Protein AF-0000000082328655 (afdb_homodimer)

Sequence (158 aa):
MAHRTTADRTLPRSELAASLATLSEEFGSDAEEITIDVGNRSISLTPADEVDFSLDVIERSSLLHSSRKTVEIELSWSPMAHRTTADRTLPRSELAASLATLSEEFGSDAEEITIDVGNRSISLTPADEVDFSLDVIERSSLLHSSRKTVEIELSWSP

pLDDT: mean 96.58, std 4.12, range [78.56, 98.94]

Organism: NCBI:txid2816475

Solvent-accessible surface area (backbone atoms only — not comparable to full-atom values): 8144 Å² total; per-residue (Å²): 90,77,52,75,49,72,29,76,46,75,33,47,31,58,57,47,16,49,53,33,37,51,50,14,50,42,49,45,40,90,57,64,63,34,70,47,73,44,75,94,40,76,44,78,43,55,71,42,65,53,32,40,38,37,41,34,43,36,44,36,39,46,93,85,71,47,46,39,42,34,42,38,40,39,38,34,34,55,114,90,77,51,74,48,70,30,77,48,76,32,46,31,58,59,47,15,48,52,32,38,52,50,14,51,42,49,44,40,89,58,64,64,35,71,46,74,42,75,93,40,76,44,78,42,56,71,42,65,53,30,39,39,35,41,35,43,36,43,34,39,46,93,84,72,48,46,39,41,34,42,38,38,40,38,35,34,54,114

Foldseek 3Di:
DDDDAAADDDDDPVVVVVLVVQVVCQLPDPDQWGWHDHDPDIDIDGADPDKDKDWDWDWDADPVGDIDIDIDIDIDDDD/DDDDAAADDDDDPVVVVVLVVQVVCQLPDPDQWGWHDHDPDIDIDGADPDKDKDWDWDWDADPVGDIDIDIDIDIDDDD

Nearest PDB structures (foldseek):
  8a5q-assembly1_X  TM=3.231E-01  e=3.057E+00  Thermochaetoides thermophila
  8a5q-assembly1_X  TM=3.228E-01  e=3.057E+00  Thermochaetoides thermophila

InterPro domains:
  IPR027598 Amphi-Trp domain [PF20068] (9-78)
  IPR027598 Amphi-Trp domain [TIGR04354] (8-78)

Secondary structure (DSSP, 8-state):
-EEEEEEEEEEEHHHHHHHHHHHHHHHHSS-SSEEEEETTEEEEE---SEEEEEEEEEEEE-TTS-EEEEEEEEEEE--/-EEEEEEEEEEEHHHHHHHHHHHHHHHHSS-SSEEEEETTEEEEE---SEEEEEEEEEEEE-TTS-EEEEEEEEEEE--

Structure (mmCIF, N/CA/C/O backbone):
data_AF-0000000082328655-model_v1
#
loop_
_entity.id
_entity.type
_entity.pdbx_description
1 polymer 'Amphi-Trp domain-containing protein'
#
loop_
_atom_site.group_PDB
_atom_site.id
_atom_site.type_symbol
_atom_site.label_atom_id
_atom_site.label_alt_id
_atom_site.label_comp_id
_atom_site.label_asym_id
_atom_site.label_entity_id
_atom_site.label_seq_id
_atom_site.pdbx_PDB_ins_code
_atom_site.Cartn_x
_atom_site.Cartn_y
_atom_site.Cartn_z
_atom_site.occupancy
_atom_site.B_iso_or_equiv
_atom_site.auth_seq_id
_atom_site.auth_comp_id
_atom_site.auth_asym_id
_atom_site.auth_atom_id
_atom_site.pdbx_PDB_model_num
ATOM 1 N N . MET A 1 1 ? -16.25 14.836 8.602 1 91 1 MET A N 1
ATOM 2 C CA . MET A 1 1 ? -16.203 15.07 7.156 1 91 1 MET A CA 1
ATOM 3 C C . MET A 1 1 ? -14.977 14.398 6.539 1 91 1 MET A C 1
ATOM 5 O O . MET A 1 1 ? -13.961 14.203 7.215 1 91 1 MET A O 1
ATOM 9 N N . ALA A 1 2 ? -15.102 13.922 5.316 1 91.5 2 ALA A N 1
ATOM 10 C CA . ALA A 1 2 ? -13.984 13.211 4.695 1 91.5 2 ALA A CA 1
ATOM 11 C C . ALA A 1 2 ? -13.68 13.781 3.314 1 91.5 2 ALA A C 1
ATOM 13 O O . ALA A 1 2 ? -14.586 14.055 2.529 1 91.5 2 ALA A O 1
ATOM 14 N N . HIS A 1 3 ? -12.336 14.109 3.111 1 94.88 3 HIS A N 1
ATOM 15 C CA . HIS A 1 3 ? -11.805 14.453 1.799 1 94.88 3 HIS A CA 1
ATOM 16 C C . HIS A 1 3 ? -10.938 13.328 1.244 1 94.88 3 HIS A C 1
ATOM 18 O O . HIS A 1 3 ? -10.062 12.805 1.942 1 94.88 3 HIS A O 1
ATOM 24 N N . ARG A 1 4 ? -11.273 12.914 0.07 1 98.25 4 ARG A N 1
ATOM 25 C CA . ARG A 1 4 ? -10.555 11.805 -0.547 1 98.25 4 ARG A CA 1
ATOM 26 C C . ARG A 1 4 ? -9.984 12.203 -1.904 1 98.25 4 ARG A C 1
ATOM 28 O O . ARG A 1 4 ? -10.688 12.797 -2.727 1 98.25 4 ARG A O 1
ATOM 35 N N . THR A 1 5 ? -8.719 12.008 -2.066 1 98.5 5 THR A N 1
ATOM 36 C CA . THR A 1 5 ? -8.062 12.133 -3.361 1 98.5 5 THR A CA 1
ATOM 37 C C . THR A 1 5 ? -7.59 10.773 -3.865 1 98.5 5 THR A C 1
ATOM 39 O O . THR A 1 5 ? -6.902 10.039 -3.146 1 98.5 5 THR A O 1
ATOM 42 N N . THR A 1 6 ? -8.008 10.461 -5.098 1 98.56 6 THR A N 1
ATOM 43 C CA . THR A 1 6 ? -7.73 9.125 -5.613 1 98.56 6 THR A CA 1
ATOM 44 C C . THR A 1 6 ? -7.062 9.195 -6.98 1 98.56 6 THR A C 1
ATOM 46 O O . THR A 1 6 ? -7.363 10.094 -7.777 1 98.56 6 THR A O 1
ATOM 49 N N . ALA A 1 7 ? -6.148 8.266 -7.203 1 98.56 7 ALA A N 1
ATOM 50 C CA . ALA A 1 7 ? -5.617 8.008 -8.539 1 98.56 7 ALA A CA 1
ATOM 51 C C . ALA A 1 7 ? -5.613 6.512 -8.852 1 98.56 7 ALA A C 1
ATOM 53 O O . ALA A 1 7 ? -5.121 5.707 -8.055 1 98.56 7 ALA A O 1
ATOM 54 N N . ASP A 1 8 ? -6.145 6.121 -10.016 1 98.75 8 ASP A N 1
ATOM 55 C CA . ASP A 1 8 ? -6.16 4.746 -10.508 1 98.75 8 ASP A CA 1
ATOM 56 C C . ASP A 1 8 ? -5.379 4.629 -11.812 1 98.75 8 ASP A C 1
ATOM 58 O O . ASP A 1 8 ? -5.543 5.449 -12.719 1 98.75 8 ASP A O 1
ATOM 62 N N . ARG A 1 9 ? -4.562 3.59 -11.844 1 98.62 9 ARG A N 1
ATOM 63 C CA . ARG A 1 9 ? -3.775 3.342 -13.047 1 98.62 9 ARG A CA 1
ATOM 64 C C . ARG A 1 9 ? -3.486 1.854 -13.219 1 98.62 9 ARG A C 1
ATOM 66 O O . ARG A 1 9 ? -3.602 1.082 -12.266 1 98.62 9 ARG A O 1
ATOM 73 N N . THR A 1 10 ? -3.232 1.506 -14.445 1 98.75 10 THR A N 1
ATOM 74 C CA . THR A 1 10 ? -2.59 0.229 -14.734 1 98.75 10 THR A CA 1
ATOM 75 C C . THR A 1 10 ? -1.12 0.432 -15.086 1 98.75 10 THR A C 1
ATOM 77 O O . THR A 1 10 ? -0.798 1.134 -16.047 1 98.75 10 THR A O 1
ATOM 80 N N . LEU A 1 11 ? -0.242 -0.188 -14.344 1 98.62 11 LEU A N 1
ATOM 81 C CA . LEU A 1 11 ? 1.188 0.081 -14.453 1 98.62 11 LEU A CA 1
ATOM 82 C C . LEU A 1 11 ? 1.965 -1.206 -14.711 1 98.62 11 LEU A C 1
ATOM 84 O O . LEU A 1 11 ? 1.608 -2.266 -14.188 1 98.62 11 LEU A O 1
ATOM 88 N N . PRO A 1 12 ? 3.088 -1.045 -15.508 1 98.69 12 PRO A N 1
ATOM 89 C CA . PRO A 1 12 ? 4.055 -2.145 -15.445 1 98.69 12 PRO A CA 1
ATOM 90 C C . PRO A 1 12 ? 4.633 -2.344 -14.047 1 98.69 12 PRO A C 1
ATOM 92 O O . PRO A 1 12 ? 4.699 -1.396 -13.266 1 98.69 12 PRO A O 1
ATOM 95 N N . ARG A 1 13 ? 5.078 -3.605 -13.742 1 98.75 13 ARG A N 1
ATOM 96 C CA . ARG A 1 13 ? 5.621 -3.947 -12.438 1 98.75 13 ARG A CA 1
ATOM 97 C C . ARG A 1 13 ? 6.73 -2.982 -12.031 1 98.75 13 ARG A C 1
ATOM 99 O O . ARG A 1 13 ? 6.832 -2.596 -10.867 1 98.75 13 ARG A O 1
ATOM 106 N N . SER A 1 14 ? 7.535 -2.572 -13.023 1 98.62 14 SER A N 1
ATOM 107 C CA . SER A 1 14 ? 8.656 -1.691 -12.719 1 98.62 14 SER A CA 1
ATOM 108 C C . SER A 1 14 ? 8.172 -0.32 -12.258 1 98.62 14 SER A C 1
ATOM 110 O O . SER A 1 14 ? 8.742 0.27 -11.336 1 98.62 14 SER A O 1
ATOM 112 N N . GLU A 1 15 ? 7.184 0.216 -12.875 1 98.75 15 GLU A N 1
ATOM 113 C CA . GLU A 1 15 ? 6.641 1.516 -12.492 1 98.75 15 GLU A CA 1
ATOM 114 C C . GLU A 1 15 ? 5.895 1.433 -11.164 1 98.75 15 GLU A C 1
ATOM 116 O O . GLU A 1 15 ? 5.945 2.363 -10.359 1 98.75 15 GLU A O 1
ATOM 121 N N . LEU A 1 16 ? 5.188 0.38 -10.969 1 98.81 16 LEU A N 1
ATOM 122 C CA . LEU A 1 16 ? 4.562 0.132 -9.68 1 98.81 16 LEU A CA 1
ATOM 123 C C . LEU A 1 16 ? 5.609 0.109 -8.562 1 98.81 16 LEU A C 1
ATOM 125 O O . LEU A 1 16 ? 5.438 0.763 -7.535 1 98.81 16 LEU A O 1
ATOM 129 N N . ALA A 1 17 ? 6.691 -0.643 -8.812 1 98.88 17 ALA A N 1
ATOM 130 C CA . ALA A 1 17 ? 7.785 -0.734 -7.844 1 98.88 17 ALA A CA 1
ATOM 131 C C . ALA A 1 17 ? 8.359 0.646 -7.535 1 98.88 17 ALA A C 1
ATOM 133 O O . ALA A 1 17 ? 8.648 0.958 -6.375 1 98.88 17 ALA A O 1
ATOM 134 N N . ALA A 1 18 ? 8.445 1.439 -8.539 1 98.81 18 ALA A N 1
ATOM 135 C CA . ALA A 1 18 ? 8.977 2.791 -8.367 1 98.81 18 ALA A CA 1
ATOM 136 C C . ALA A 1 18 ? 8.039 3.635 -7.504 1 98.81 18 ALA A C 1
ATOM 138 O O . ALA A 1 18 ? 8.492 4.449 -6.699 1 98.81 18 ALA A O 1
ATOM 139 N N . SER A 1 19 ? 6.723 3.449 -7.691 1 98.69 19 SER A N 1
ATOM 140 C CA . SER A 1 19 ? 5.754 4.18 -6.883 1 98.69 19 SER A CA 1
ATOM 141 C C . SER A 1 19 ? 5.867 3.805 -5.41 1 98.69 19 SER A C 1
ATOM 143 O O . SER A 1 19 ? 5.836 4.676 -4.539 1 98.69 19 SER A O 1
ATOM 145 N N . LEU A 1 20 ? 6.016 2.512 -5.18 1 98.81 20 LEU A N 1
ATOM 146 C CA . LEU A 1 20 ? 6.18 2.035 -3.811 1 98.81 20 LEU A CA 1
ATOM 147 C C . LEU A 1 20 ? 7.48 2.553 -3.207 1 98.81 20 LEU A C 1
ATOM 149 O O . LEU A 1 20 ? 7.531 2.898 -2.025 1 98.81 20 LEU A O 1
ATOM 153 N N . ALA A 1 21 ? 8.555 2.617 -4.031 1 98.81 21 ALA A N 1
ATOM 154 C CA . ALA A 1 21 ? 9.844 3.131 -3.572 1 98.81 21 ALA A CA 1
ATOM 155 C C . ALA A 1 21 ? 9.742 4.602 -3.18 1 98.81 21 ALA A C 1
ATOM 157 O O . ALA A 1 21 ? 10.336 5.031 -2.188 1 98.81 21 ALA A O 1
ATOM 158 N N . THR A 1 22 ? 9.039 5.34 -3.959 1 98.69 22 THR A N 1
ATOM 159 C CA . THR A 1 22 ? 8.867 6.758 -3.666 1 98.69 22 THR A CA 1
ATOM 160 C C . THR A 1 22 ? 8.141 6.953 -2.338 1 98.69 22 THR A C 1
ATOM 162 O O . THR A 1 22 ? 8.523 7.805 -1.532 1 98.69 22 THR A O 1
ATOM 165 N N . LEU A 1 23 ? 7.105 6.152 -2.129 1 98.69 23 LEU A N 1
ATOM 166 C CA . LEU A 1 23 ? 6.391 6.219 -0.86 1 98.69 23 LEU A CA 1
ATOM 167 C C . LEU A 1 23 ? 7.305 5.844 0.3 1 98.69 23 LEU A C 1
ATOM 169 O O . LEU A 1 23 ? 7.273 6.48 1.354 1 98.69 23 LEU A O 1
ATOM 173 N N . SER A 1 24 ? 8.039 4.773 0.085 1 98.88 24 SER A N 1
ATOM 174 C CA . SER A 1 24 ? 9.016 4.363 1.092 1 98.88 24 SER A CA 1
ATOM 175 C C . SER A 1 24 ? 9.945 5.512 1.459 1 98.88 24 SER A C 1
ATOM 177 O O . SER A 1 24 ? 10.188 5.766 2.641 1 98.88 24 SER A O 1
ATOM 179 N N . GLU A 1 25 ? 10.469 6.211 0.522 1 98.81 25 GLU A N 1
ATOM 180 C CA . GLU A 1 25 ? 11.398 7.316 0.743 1 98.81 25 GLU A CA 1
ATOM 181 C C . GLU A 1 25 ? 10.734 8.445 1.524 1 98.81 25 GLU A C 1
ATOM 183 O O . GLU A 1 25 ? 11.352 9.039 2.41 1 98.81 25 GLU A O 1
ATOM 188 N N . GLU A 1 26 ? 9.531 8.734 1.097 1 98.56 26 GLU A N 1
ATOM 189 C CA . GLU A 1 26 ? 8.828 9.82 1.777 1 98.56 26 GLU A CA 1
ATOM 190 C C . GLU A 1 26 ? 8.602 9.492 3.25 1 98.56 26 GLU A C 1
ATOM 192 O O . GLU A 1 26 ? 8.969 10.273 4.129 1 98.56 26 GLU A O 1
ATOM 197 N N . PHE A 1 27 ? 8.102 8.312 3.539 1 98.38 27 PHE A N 1
ATOM 198 C CA . PHE A 1 27 ? 7.805 7.949 4.918 1 98.38 27 PHE A CA 1
ATOM 199 C C . PHE A 1 27 ? 9.086 7.746 5.715 1 98.38 27 PHE A C 1
ATOM 201 O O . PHE A 1 27 ? 9.109 7.984 6.926 1 98.38 27 PHE A O 1
ATOM 208 N N . GLY A 1 28 ? 10.102 7.34 5.059 1 98.5 28 GLY A N 1
ATOM 209 C CA . GLY A 1 28 ? 11.352 7.031 5.742 1 98.5 28 GLY A CA 1
ATOM 210 C C . GLY A 1 28 ? 12.234 8.25 5.961 1 98.5 28 GLY A C 1
ATOM 211 O O . GLY A 1 28 ? 13.258 8.164 6.633 1 98.5 28 GLY A O 1
ATOM 212 N N . SER A 1 29 ? 11.812 9.312 5.383 1 97.69 29 SER A N 1
ATOM 213 C CA . SER A 1 29 ? 12.617 10.523 5.512 1 97.69 29 SER A CA 1
ATOM 214 C C . SER A 1 29 ? 12.531 11.086 6.926 1 97.69 29 SER A C 1
ATOM 216 O O . SER A 1 29 ? 11.617 10.758 7.684 1 97.69 29 SER A O 1
ATOM 218 N N . ASP A 1 30 ? 13.453 11.969 7.34 1 96 30 ASP A N 1
ATOM 219 C CA . ASP A 1 30 ? 13.422 12.625 8.641 1 96 30 ASP A CA 1
ATOM 220 C C . ASP A 1 30 ? 12.531 13.867 8.609 1 96 30 ASP A C 1
ATOM 222 O O . ASP A 1 30 ? 12.344 14.531 9.633 1 96 30 ASP A O 1
ATOM 226 N N . ALA A 1 31 ? 11.969 14.031 7.473 1 96.75 31 ALA A N 1
ATOM 227 C CA . ALA A 1 31 ? 11.148 15.234 7.336 1 96.75 31 ALA A CA 1
ATOM 228 C C . ALA A 1 31 ? 9.844 15.086 8.109 1 96.75 31 ALA A C 1
ATOM 230 O O . ALA A 1 31 ? 9.234 14.016 8.125 1 96.75 31 ALA A O 1
ATOM 231 N N . GLU A 1 32 ? 9.453 16.125 8.75 1 96.44 32 GLU A N 1
ATOM 232 C CA . GLU A 1 32 ? 8.172 16.141 9.461 1 96.44 32 GLU A CA 1
ATOM 233 C C . GLU A 1 32 ? 7 16.094 8.484 1 96.44 32 GLU A C 1
ATOM 235 O O . GLU A 1 32 ? 5.996 15.43 8.75 1 96.44 32 GLU A O 1
ATOM 240 N N . GLU A 1 33 ? 7.16 16.844 7.406 1 97.62 33 GLU A N 1
ATOM 241 C CA . GLU A 1 33 ? 6.152 16.891 6.348 1 97.62 33 GLU A CA 1
ATOM 242 C C . GLU A 1 33 ? 6.602 16.109 5.121 1 97.62 33 GLU A C 1
ATOM 244 O O . GLU A 1 33 ? 7.746 16.234 4.676 1 97.62 33 GLU A O 1
ATOM 249 N N . ILE A 1 34 ? 5.688 15.297 4.633 1 98.12 34 ILE A N 1
ATOM 250 C CA . ILE A 1 34 ? 5.984 14.547 3.418 1 98.12 34 ILE A CA 1
ATOM 251 C C . ILE A 1 34 ? 4.98 14.906 2.326 1 98.12 34 ILE A C 1
ATOM 253 O O . ILE A 1 34 ? 3.898 15.43 2.615 1 98.12 34 ILE A O 1
ATOM 257 N N . THR A 1 35 ? 5.406 14.609 1.109 1 98.19 35 THR A N 1
ATOM 258 C CA . THR A 1 35 ? 4.543 14.875 -0.035 1 98.19 35 THR A CA 1
ATOM 259 C C . THR A 1 35 ? 4.25 13.578 -0.797 1 98.19 35 THR A C 1
ATOM 261 O O . THR A 1 35 ? 5.168 12.812 -1.091 1 98.19 35 THR A O 1
ATOM 264 N N . ILE A 1 36 ? 3.02 13.391 -1.056 1 98.19 36 ILE A N 1
ATOM 265 C CA . ILE A 1 36 ? 2.586 12.25 -1.856 1 98.19 36 ILE A CA 1
ATOM 266 C C . ILE A 1 36 ? 1.876 12.742 -3.115 1 98.19 36 ILE A C 1
ATOM 268 O O . ILE A 1 36 ? 0.971 13.578 -3.037 1 98.19 36 ILE A O 1
ATOM 272 N N . ASP A 1 37 ? 2.299 12.219 -4.223 1 97.88 37 ASP A N 1
ATOM 273 C CA . ASP A 1 37 ? 1.65 12.547 -5.488 1 97.88 37 ASP A CA 1
ATOM 274 C C . ASP A 1 37 ? 0.54 11.555 -5.816 1 97.88 37 ASP A C 1
ATOM 276 O O . ASP A 1 37 ? 0.785 10.352 -5.902 1 97.88 37 ASP A O 1
ATOM 280 N N . VAL A 1 38 ? -0.611 12.07 -5.965 1 97.88 38 VAL A N 1
ATOM 281 C CA . VAL A 1 38 ? -1.766 11.281 -6.379 1 97.88 38 VAL A CA 1
ATOM 282 C C . VAL A 1 38 ? -2.289 11.797 -7.719 1 97.88 38 VAL A C 1
ATOM 284 O O . VAL A 1 38 ? -3.092 12.734 -7.762 1 97.88 38 VAL A O 1
ATOM 287 N N . GLY A 1 39 ? -1.868 11.094 -8.758 1 93.75 39 GLY A N 1
ATOM 288 C CA . GLY A 1 39 ? -2.143 11.633 -10.078 1 93.75 39 GLY A CA 1
ATOM 289 C C . GLY A 1 39 ? -1.464 12.969 -10.336 1 93.75 39 GLY A C 1
ATOM 290 O O . GLY A 1 39 ? -0.238 13.07 -10.25 1 93.75 39 GLY A O 1
ATOM 291 N N . ASN A 1 40 ? -2.277 13.906 -10.555 1 93.62 40 ASN A N 1
ATOM 292 C CA . ASN A 1 40 ? -1.739 15.234 -10.828 1 93.62 40 ASN A CA 1
ATOM 293 C C . ASN A 1 40 ? -1.784 16.125 -9.586 1 93.62 40 ASN A C 1
ATOM 295 O O . ASN A 1 40 ? -1.505 17.328 -9.664 1 93.62 40 ASN A O 1
ATOM 299 N N . AR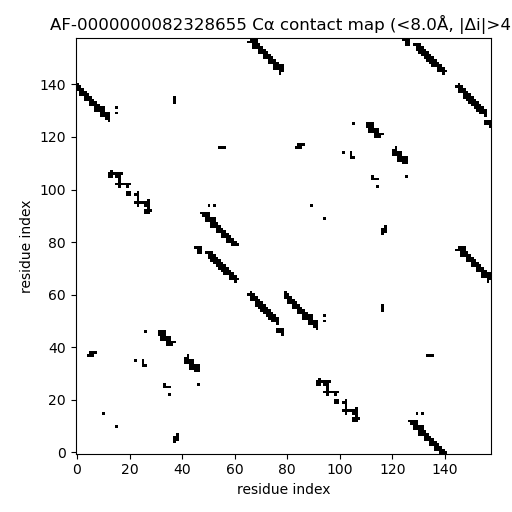G A 1 41 ? -2.074 15.539 -8.492 1 96.81 41 ARG A N 1
ATOM 300 C CA . ARG A 1 41 ? -2.148 16.297 -7.246 1 96.81 41 ARG A CA 1
ATOM 301 C C . ARG A 1 41 ? -1.021 15.898 -6.301 1 96.81 41 ARG A C 1
ATOM 303 O O . ARG A 1 41 ? -0.684 14.719 -6.188 1 96.81 41 ARG A O 1
ATOM 310 N N . SER A 1 42 ? -0.453 16.859 -5.648 1 97.62 42 SER A N 1
ATOM 311 C CA . SER A 1 42 ? 0.528 16.641 -4.594 1 97.62 42 SER A CA 1
ATOM 312 C C . SER A 1 42 ? -0.061 16.938 -3.219 1 97.62 42 SER A C 1
ATOM 314 O O . SER A 1 42 ? -0.452 18.078 -2.941 1 97.62 42 SER A O 1
ATOM 316 N N . ILE A 1 43 ? -0.081 16.031 -2.391 1 97.81 43 ILE A N 1
ATOM 317 C CA . ILE A 1 43 ? -0.678 16.188 -1.069 1 97.81 43 ILE A CA 1
ATOM 318 C C . ILE A 1 43 ? 0.419 16.203 -0.007 1 97.81 43 ILE A C 1
ATOM 320 O O . ILE A 1 43 ? 1.273 15.312 0.028 1 97.81 43 ILE A O 1
ATOM 324 N N . SER A 1 44 ? 0.416 17.141 0.837 1 97.5 44 SER A N 1
ATOM 325 C CA . SER A 1 44 ? 1.338 17.234 1.965 1 97.5 44 SER A CA 1
ATOM 326 C C . SER A 1 44 ? 0.732 16.625 3.227 1 97.5 44 SER A C 1
ATOM 328 O O . SER A 1 44 ? -0.408 16.938 3.582 1 97.5 44 SER A O 1
ATOM 330 N N . LEU A 1 45 ? 1.531 15.789 3.809 1 97.75 45 LEU A N 1
ATOM 331 C CA . LEU A 1 45 ? 1.082 15.133 5.035 1 97.75 45 LEU A CA 1
ATOM 332 C C . LEU A 1 45 ? 2.127 15.273 6.137 1 97.75 45 LEU A C 1
ATOM 334 O O . LEU A 1 45 ? 3.314 15.438 5.855 1 97.75 45 LEU A O 1
ATOM 338 N N . THR A 1 46 ? 1.671 15.18 7.34 1 97.75 46 THR A N 1
ATOM 339 C CA . THR A 1 46 ? 2.527 15.172 8.523 1 97.75 46 THR A CA 1
ATOM 340 C C . THR A 1 46 ? 2.303 13.906 9.344 1 97.75 46 THR A C 1
ATOM 342 O O . THR A 1 46 ? 1.621 13.945 10.367 1 97.75 46 THR A O 1
ATOM 345 N N . PRO A 1 47 ? 2.814 12.828 8.922 1 98 47 PRO A N 1
ATOM 346 C CA . PRO A 1 47 ? 2.572 11.586 9.656 1 98 47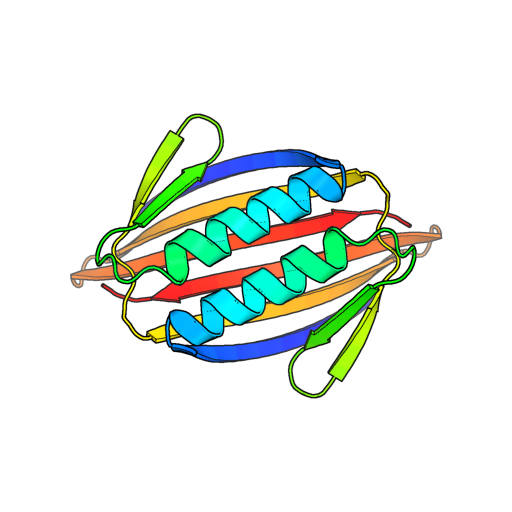 PRO A CA 1
ATOM 347 C C . PRO A 1 47 ? 3.145 11.617 11.07 1 98 47 PRO A C 1
ATOM 349 O O . PRO A 1 47 ? 4.137 12.305 11.328 1 98 47 PRO A O 1
ATOM 352 N N . ALA A 1 48 ? 2.496 10.844 11.914 1 97.44 48 ALA A N 1
ATOM 353 C CA . ALA A 1 48 ? 3.059 10.594 13.242 1 97.44 48 ALA A CA 1
ATOM 354 C C . ALA A 1 48 ? 4.328 9.75 13.141 1 97.44 48 ALA A C 1
ATOM 356 O O . ALA A 1 48 ? 4.613 9.164 12.094 1 97.44 48 ALA A O 1
ATOM 357 N N . ASP A 1 49 ? 5.051 9.727 14.234 1 97.62 49 ASP A N 1
ATOM 358 C CA . ASP A 1 49 ? 6.258 8.906 14.273 1 97.62 49 ASP A CA 1
ATOM 359 C C . ASP A 1 49 ? 5.922 7.422 14.141 1 97.62 49 ASP A C 1
ATOM 361 O O . ASP A 1 49 ? 6.699 6.648 13.578 1 97.62 49 ASP A O 1
ATOM 365 N N . GLU A 1 50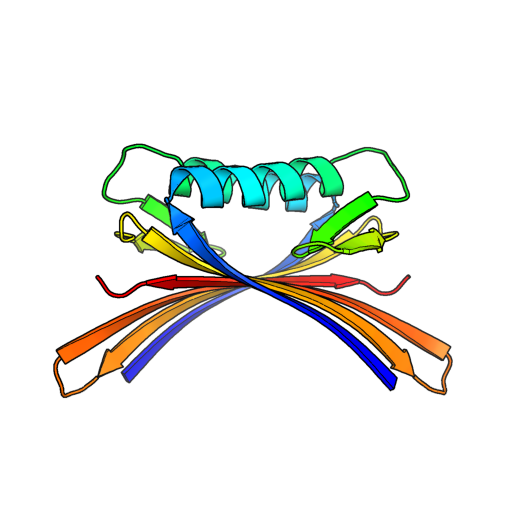 ? 4.762 7.117 14.773 1 98.5 50 GLU A N 1
ATOM 366 C CA . GLU A 1 50 ? 4.227 5.766 14.633 1 98.5 50 GLU A CA 1
ATOM 367 C C . GLU A 1 50 ? 2.973 5.758 13.758 1 98.5 50 GLU A C 1
ATOM 369 O O . GLU A 1 50 ? 2.113 6.633 13.891 1 98.5 50 GLU A O 1
ATOM 374 N N . VAL A 1 51 ? 2.895 4.785 12.898 1 98.62 51 VAL A N 1
ATOM 375 C CA . VAL A 1 51 ? 1.805 4.703 11.93 1 98.62 51 VAL A CA 1
ATOM 376 C C . VAL A 1 51 ? 1.132 3.334 12.031 1 98.62 51 VAL A C 1
ATOM 378 O O . VAL A 1 51 ? 1.808 2.311 12.156 1 98.62 51 VAL A O 1
ATOM 381 N N . ASP A 1 52 ? -0.123 3.307 12.016 1 98.88 52 ASP A N 1
ATOM 382 C CA . ASP A 1 52 ? -0.852 2.047 11.906 1 98.88 52 ASP A CA 1
ATOM 383 C C . ASP A 1 52 ? -0.777 1.491 10.484 1 98.88 52 ASP A C 1
ATOM 385 O O . ASP A 1 52 ? -1.115 2.184 9.523 1 98.88 52 ASP A O 1
ATOM 389 N N . PHE A 1 53 ? -0.315 0.306 10.43 1 98.81 53 PHE A N 1
ATOM 390 C CA . PHE A 1 53 ? -0.037 -0.353 9.156 1 98.81 53 PHE A CA 1
ATOM 391 C C . PHE A 1 53 ? -0.816 -1.657 9.039 1 98.81 53 PHE A C 1
ATOM 393 O O . PHE A 1 53 ? -0.81 -2.475 9.969 1 98.81 53 PHE A O 1
ATOM 400 N N . SER A 1 54 ? -1.562 -1.807 7.926 1 98.94 54 SER A N 1
ATOM 401 C CA . SER A 1 54 ? -2.26 -3.049 7.613 1 98.94 54 SER A CA 1
ATOM 402 C C . SER A 1 54 ? -1.892 -3.555 6.223 1 98.94 54 SER A C 1
ATOM 404 O O . SER A 1 54 ? -1.924 -2.797 5.254 1 98.94 54 SER A O 1
ATOM 406 N N . LEU A 1 55 ? -1.445 -4.73 6.078 1 98.88 55 LEU A N 1
ATOM 407 C CA . LEU A 1 55 ? -1.141 -5.414 4.828 1 98.88 55 LEU A CA 1
ATOM 408 C C . LEU A 1 55 ? -2.039 -6.629 4.637 1 98.88 55 LEU A C 1
ATOM 410 O O . LEU A 1 55 ? -2.107 -7.496 5.512 1 98.88 55 LEU A O 1
ATOM 414 N N . ASP A 1 56 ? -2.748 -6.707 3.555 1 98.81 56 ASP A N 1
ATOM 415 C CA . ASP A 1 56 ? -3.654 -7.805 3.229 1 98.81 56 ASP A CA 1
ATOM 416 C C . ASP A 1 56 ? -3.334 -8.391 1.854 1 98.81 56 ASP A C 1
ATOM 418 O O . ASP A 1 56 ? -3.166 -7.652 0.882 1 98.81 56 ASP A O 1
ATOM 422 N N . VAL A 1 57 ? -3.295 -9.688 1.783 1 98.62 57 VAL A N 1
ATOM 423 C CA . VAL A 1 57 ? -3.248 -10.406 0.516 1 98.62 57 VAL A CA 1
ATOM 424 C C . VAL A 1 57 ? -4.535 -11.211 0.332 1 98.62 57 VAL A C 1
ATOM 426 O O . VAL A 1 57 ? -4.891 -12.031 1.185 1 98.62 57 VAL A O 1
ATOM 429 N N . ILE A 1 58 ? -5.242 -10.945 -0.745 1 98.25 58 ILE A N 1
ATOM 430 C CA . ILE A 1 58 ? -6.539 -11.555 -1.012 1 98.25 58 ILE A CA 1
ATOM 431 C C . ILE A 1 58 ? -6.488 -12.305 -2.338 1 98.25 58 ILE A C 1
ATOM 433 O O . ILE A 1 58 ? -6.109 -11.742 -3.367 1 98.25 58 ILE A O 1
ATOM 437 N N . GLU A 1 59 ? -6.77 -13.5 -2.303 1 95.62 59 GLU A N 1
ATOM 438 C CA . GLU A 1 59 ? -6.945 -14.312 -3.498 1 95.62 59 GLU A CA 1
ATOM 439 C C . GLU A 1 59 ? -8.414 -14.656 -3.723 1 95.62 59 GLU A C 1
ATOM 441 O O . GLU A 1 59 ? -9.047 -15.289 -2.873 1 95.62 59 GLU A O 1
ATOM 446 N N . ARG A 1 60 ? -8.906 -14.211 -4.812 1 95.19 60 ARG A N 1
ATOM 447 C CA . ARG A 1 60 ? -10.297 -14.492 -5.141 1 95.19 60 ARG A CA 1
ATOM 448 C C . ARG A 1 60 ? -10.398 -15.367 -6.391 1 95.19 60 ARG A C 1
ATOM 450 O O . ARG A 1 60 ? -9.672 -15.156 -7.359 1 95.19 60 ARG A O 1
ATOM 457 N N . SER A 1 61 ? -11.172 -16.375 -6.227 1 90.94 61 SER A N 1
ATOM 458 C CA . SER A 1 61 ? -11.445 -17.219 -7.383 1 90.94 61 SER A CA 1
ATOM 459 C C . SER A 1 61 ? -12.945 -17.406 -7.59 1 90.94 61 SER A C 1
ATOM 461 O O . SER A 1 61 ? -13.719 -17.359 -6.633 1 90.94 61 SER A O 1
ATOM 463 N N . SER A 1 62 ? -13.375 -17.359 -8.773 1 86.81 62 SER A N 1
ATOM 464 C CA . SER A 1 62 ? -14.781 -17.578 -9.125 1 86.81 62 SER A CA 1
ATOM 465 C C . SER A 1 62 ? -14.984 -18.938 -9.766 1 86.81 62 SER A C 1
ATOM 467 O O . SER A 1 62 ? -14.031 -19.562 -10.242 1 86.81 62 SER A O 1
ATOM 469 N N . LEU A 1 63 ? -16.234 -19.344 -9.781 1 83.25 63 LEU A N 1
ATOM 470 C CA . LEU A 1 63 ? -16.641 -20.594 -10.406 1 83.25 63 LEU A CA 1
ATOM 471 C C . LEU A 1 63 ? -16.359 -20.578 -11.906 1 83.25 63 LEU A C 1
ATOM 473 O O . LEU A 1 63 ? -16.156 -21.625 -12.516 1 83.25 63 LEU A O 1
ATOM 477 N N . LEU A 1 64 ? -16.375 -19.438 -12.445 1 86.5 64 LEU A N 1
ATOM 478 C CA . LEU A 1 64 ? -16.109 -19.328 -13.875 1 86.5 64 LEU A CA 1
ATOM 479 C C . LEU A 1 64 ? -14.617 -19.281 -14.156 1 86.5 64 LEU A C 1
ATOM 481 O O . LEU A 1 64 ? -14.18 -18.766 -15.188 1 86.5 64 LEU A O 1
ATOM 485 N N . HIS A 1 65 ? -13.891 -19.625 -13.281 1 78.56 65 HIS A N 1
ATOM 486 C CA . HIS A 1 65 ? -12.453 -19.875 -13.375 1 78.56 65 HIS A CA 1
ATOM 487 C C . HIS A 1 65 ? -11.68 -18.562 -13.484 1 78.56 65 HIS A C 1
ATOM 489 O O . HIS A 1 65 ? -10.555 -18.547 -13.992 1 78.56 65 HIS A O 1
ATOM 495 N N . SER A 1 66 ? -12.352 -17.531 -13.125 1 88.19 66 SER A N 1
ATOM 496 C CA . SER A 1 66 ? -11.594 -16.281 -13.07 1 88.19 66 SER A CA 1
ATOM 497 C C . SER A 1 66 ? -10.961 -16.078 -11.703 1 88.19 66 SER A C 1
ATOM 499 O O . SER A 1 66 ? -11.57 -16.406 -10.672 1 88.19 66 SER A O 1
ATOM 501 N N . SER A 1 67 ? -9.664 -15.836 -11.695 1 92.81 67 SER A N 1
ATOM 502 C CA . SER A 1 67 ? -8.961 -15.609 -10.438 1 92.81 67 SER A CA 1
ATOM 503 C C . SER A 1 67 ? -8.367 -14.203 -10.383 1 92.81 67 SER A C 1
ATOM 505 O O . SER A 1 67 ? -7.902 -13.68 -11.398 1 92.81 67 SER A O 1
ATOM 507 N N . ARG A 1 68 ? -8.562 -13.562 -9.305 1 96.06 68 ARG A N 1
ATOM 508 C CA . ARG A 1 68 ? -7.977 -12.25 -9.07 1 96.06 68 ARG A CA 1
ATOM 509 C C . ARG A 1 68 ? -7.18 -12.227 -7.773 1 96.06 68 ARG A C 1
ATOM 511 O O . ARG A 1 68 ? -7.641 -12.727 -6.746 1 96.06 68 ARG A O 1
ATOM 518 N N . LYS A 1 69 ? -5.965 -11.719 -7.867 1 97.81 69 LYS A N 1
ATOM 519 C CA . LYS A 1 69 ? -5.141 -11.523 -6.68 1 97.81 69 LYS A CA 1
ATOM 520 C C . LYS A 1 69 ? -5.043 -10.047 -6.316 1 97.81 69 LYS A C 1
ATOM 522 O O . LYS A 1 69 ? -4.914 -9.195 -7.199 1 97.81 69 LYS A O 1
ATOM 527 N N . THR A 1 70 ? -5.137 -9.742 -5.047 1 98.5 70 THR A N 1
ATOM 528 C CA . THR A 1 70 ? -5.125 -8.359 -4.582 1 98.5 70 THR A CA 1
ATOM 529 C C . THR A 1 70 ? -4.203 -8.195 -3.375 1 98.5 70 THR A C 1
ATOM 531 O O . THR A 1 70 ? -4.203 -9.039 -2.473 1 98.5 70 THR A O 1
ATOM 534 N N . VAL A 1 71 ? -3.367 -7.195 -3.41 1 98.75 71 VAL A N 1
ATOM 535 C CA . VAL A 1 71 ? -2.615 -6.73 -2.25 1 98.75 71 VAL A CA 1
ATOM 536 C C . VAL A 1 71 ? -3.146 -5.367 -1.805 1 98.75 71 VAL A C 1
ATOM 538 O O . VAL A 1 71 ? -3.234 -4.438 -2.607 1 98.75 71 VAL A O 1
ATOM 541 N N . GLU A 1 72 ? -3.545 -5.238 -0.582 1 98.94 72 GLU A N 1
ATOM 542 C CA . GLU A 1 72 ? -3.998 -3.975 -0.01 1 98.94 72 GLU A CA 1
ATOM 543 C C . GLU A 1 72 ? -3.086 -3.525 1.129 1 98.94 72 GLU A C 1
ATOM 545 O O . GLU A 1 72 ? -2.785 -4.305 2.035 1 98.94 72 GLU A O 1
ATOM 550 N N . ILE A 1 73 ? -2.688 -2.285 1.066 1 98.94 73 ILE A N 1
ATOM 551 C CA . ILE A 1 73 ? -1.899 -1.639 2.109 1 98.94 73 ILE A CA 1
ATOM 552 C C . ILE A 1 73 ? -2.656 -0.431 2.656 1 98.94 73 ILE A C 1
ATOM 554 O O . ILE A 1 73 ? -3.135 0.409 1.889 1 98.94 73 ILE A O 1
ATOM 558 N N . GLU A 1 74 ? -2.803 -0.331 3.879 1 98.94 74 GLU A N 1
ATOM 559 C CA . GLU A 1 74 ? -3.414 0.822 4.531 1 98.94 74 GLU A CA 1
ATOM 560 C C . GLU A 1 74 ? -2.5 1.396 5.609 1 98.94 74 GLU A C 1
ATOM 562 O O . GLU A 1 74 ? -2.02 0.663 6.477 1 98.94 74 GLU A O 1
ATOM 567 N N . LEU A 1 75 ? -2.246 2.674 5.574 1 98.94 75 LEU A N 1
ATOM 568 C CA . LEU A 1 75 ? -1.519 3.459 6.566 1 98.94 75 LEU A CA 1
ATOM 569 C C . LEU A 1 75 ? -2.42 4.52 7.188 1 98.94 75 LEU A C 1
ATOM 571 O O . LEU A 1 75 ? -3.121 5.242 6.473 1 98.94 75 LEU A O 1
ATOM 575 N N . SER A 1 76 ? -2.383 4.652 8.445 1 98.75 76 SER A N 1
ATOM 576 C CA . SER A 1 76 ? -3.207 5.688 9.062 1 98.75 76 SER A CA 1
ATOM 577 C C . SER A 1 76 ? -2.58 6.191 10.359 1 98.75 76 SER A C 1
ATOM 579 O O . SER A 1 76 ? -1.82 5.473 11.008 1 98.75 76 SER A O 1
ATOM 581 N N . TRP A 1 77 ? -2.83 7.32 10.703 1 98.19 77 TRP A N 1
ATOM 582 C CA . TRP A 1 77 ? -2.375 7.953 11.938 1 98.19 77 TRP A CA 1
ATOM 583 C C . TRP A 1 77 ? -3.273 9.125 12.305 1 98.19 77 TRP A C 1
ATOM 585 O O . TRP A 1 77 ? -4.059 9.602 11.484 1 98.19 77 TRP A O 1
ATOM 595 N N . SER A 1 78 ? -3.285 9.484 13.5 1 93.88 78 SER A N 1
ATOM 596 C CA . SER A 1 78 ? -3.924 10.711 13.969 1 93.88 78 SER A CA 1
ATOM 597 C C . SER A 1 78 ? -2.893 11.805 14.242 1 93.88 78 SER A C 1
ATOM 599 O O . SER A 1 78 ? -1.846 11.547 14.836 1 93.88 78 SER A O 1
ATOM 601 N N . PRO A 1 79 ? -2.922 12.953 13.539 1 81.31 79 PRO A N 1
ATOM 602 C CA . PRO A 1 79 ? -1.979 14.062 13.719 1 81.31 79 PRO A CA 1
ATOM 603 C C . PRO A 1 79 ? -1.857 14.492 15.18 1 81.31 79 PRO A C 1
ATOM 605 O O . PRO A 1 79 ? -2.797 14.32 15.961 1 81.31 79 PRO A O 1
ATOM 608 N N . MET B 1 1 ? -14.844 -17.781 -4.32 1 91.19 1 MET B N 1
ATOM 609 C CA . MET B 1 1 ? -14.359 -17.938 -2.953 1 91.19 1 MET B CA 1
ATOM 610 C C . MET B 1 1 ? -13.164 -17.031 -2.691 1 91.19 1 MET B C 1
ATOM 612 O O . MET B 1 1 ? -12.438 -16.672 -3.619 1 91.19 1 MET B O 1
ATOM 616 N N . ALA B 1 2 ? -13.031 -16.547 -1.457 1 91.69 2 ALA B N 1
ATOM 617 C CA . ALA B 1 2 ? -11.945 -15.617 -1.164 1 91.69 2 ALA B CA 1
ATOM 618 C C . ALA B 1 2 ? -11.148 -16.078 0.054 1 91.69 2 ALA B C 1
ATOM 620 O O . ALA B 1 2 ? -11.719 -16.5 1.06 1 91.69 2 ALA B O 1
ATOM 621 N N . HIS B 1 3 ? -9.773 -16.156 -0.14 1 94.88 3 HIS B N 1
ATOM 622 C CA . HIS B 1 3 ? -8.828 -16.344 0.953 1 94.88 3 HIS B CA 1
ATOM 623 C C . HIS B 1 3 ? -8.078 -15.062 1.271 1 94.88 3 HIS B C 1
ATOM 625 O O . HIS B 1 3 ? -7.543 -14.406 0.37 1 94.88 3 HIS B O 1
ATOM 631 N N . ARG B 1 4 ? -8.133 -14.688 2.498 1 98.25 4 ARG B N 1
ATOM 632 C CA . ARG B 1 4 ? -7.504 -13.445 2.918 1 98.25 4 ARG B CA 1
ATOM 633 C C . ARG B 1 4 ? -6.508 -13.688 4.047 1 98.25 4 ARG B C 1
ATOM 635 O O . ARG B 1 4 ? -6.816 -14.375 5.016 1 98.25 4 ARG B O 1
ATOM 642 N N . THR B 1 5 ? -5.301 -13.219 3.842 1 98.5 5 THR B N 1
ATOM 643 C CA . THR B 1 5 ? -4.289 -13.18 4.891 1 98.5 5 THR B CA 1
ATOM 644 C C . THR B 1 5 ? -3.967 -11.742 5.277 1 98.5 5 THR B C 1
ATOM 646 O O . THR B 1 5 ? -3.672 -10.906 4.414 1 98.5 5 THR B O 1
ATOM 649 N N . THR B 1 6 ? -4.055 -11.492 6.582 1 98.56 6 THR B N 1
ATOM 650 C CA . THR B 1 6 ? -3.91 -10.109 7.035 1 98.56 6 THR B CA 1
ATOM 651 C C . THR B 1 6 ? -2.873 -10.016 8.148 1 98.56 6 THR B C 1
ATOM 653 O O . THR B 1 6 ? -2.746 -10.93 8.969 1 98.56 6 THR B O 1
ATOM 656 N N . ALA B 1 7 ? -2.141 -8.914 8.125 1 98.56 7 ALA B N 1
ATOM 657 C CA . ALA B 1 7 ? -1.31 -8.516 9.258 1 98.56 7 ALA B CA 1
ATOM 658 C C . ALA B 1 7 ? -1.507 -7.043 9.602 1 98.56 7 ALA B C 1
ATOM 660 O O . ALA B 1 7 ? -1.428 -6.18 8.719 1 98.56 7 ALA B O 1
ATOM 661 N N . ASP B 1 8 ? -1.746 -6.73 10.875 1 98.75 8 ASP B N 1
ATOM 662 C CA . ASP B 1 8 ? -1.886 -5.371 11.391 1 98.75 8 ASP B CA 1
ATOM 663 C C . ASP B 1 8 ? -0.807 -5.062 12.43 1 98.75 8 ASP B C 1
ATOM 665 O O . ASP B 1 8 ? -0.542 -5.879 13.32 1 98.75 8 ASP B O 1
ATOM 669 N N . ARG B 1 9 ? -0.231 -3.889 12.258 1 98.56 9 ARG B N 1
ATOM 670 C CA . ARG B 1 9 ? 0.804 -3.459 13.195 1 98.56 9 ARG B CA 1
ATOM 671 C C . ARG B 1 9 ? 0.839 -1.938 13.312 1 98.56 9 ARG B C 1
ATOM 673 O O . ARG B 1 9 ? 0.32 -1.232 12.445 1 98.56 9 ARG B O 1
ATOM 680 N N . THR B 1 10 ? 1.347 -1.513 14.43 1 98.75 10 THR B N 1
ATOM 681 C CA . THR B 1 10 ? 1.783 -0.127 14.555 1 98.75 10 THR B CA 1
ATOM 682 C C . THR B 1 10 ? 3.305 -0.029 14.469 1 98.75 10 THR B C 1
ATOM 684 O O . THR B 1 10 ? 4.02 -0.629 15.273 1 98.75 10 THR B O 1
ATOM 687 N N . LEU B 1 11 ? 3.795 0.732 13.523 1 98.62 11 LEU B N 1
ATOM 688 C CA . LEU B 1 11 ? 5.219 0.752 13.203 1 98.62 11 LEU B CA 1
ATOM 689 C C . LEU B 1 11 ? 5.77 2.174 13.266 1 98.62 11 LEU B C 1
ATOM 691 O O . LEU B 1 11 ? 5.082 3.127 12.906 1 98.62 11 LEU B O 1
ATOM 695 N N . PRO B 1 12 ? 7.078 2.264 13.727 1 98.69 12 PRO B N 1
ATOM 696 C CA . PRO B 1 12 ? 7.754 3.527 13.422 1 98.69 12 PRO B CA 1
ATOM 697 C C . PRO B 1 12 ? 7.859 3.797 11.922 1 98.69 12 PRO B C 1
ATOM 699 O O . PRO B 1 12 ? 7.879 2.857 11.125 1 98.69 12 PRO B O 1
ATOM 702 N N . ARG B 1 13 ? 7.957 5.109 11.555 1 98.75 13 ARG B N 1
ATOM 703 C CA . ARG B 1 13 ? 8.023 5.512 10.148 1 98.75 13 ARG B CA 1
ATOM 704 C C . ARG B 1 13 ? 9.133 4.77 9.422 1 98.75 13 ARG B C 1
ATOM 706 O O . ARG B 1 13 ? 8.969 4.379 8.258 1 98.75 13 ARG B O 1
ATOM 713 N N . SER B 1 14 ? 10.25 4.555 10.125 1 98.62 14 SER B N 1
ATOM 714 C CA . SER B 1 14 ? 11.383 3.9 9.484 1 98.62 14 SER B CA 1
ATOM 715 C C . SER B 1 14 ? 11.07 2.449 9.141 1 98.62 14 SER B C 1
ATOM 717 O O . SER B 1 14 ? 11.453 1.956 8.078 1 98.62 14 SER B O 1
ATOM 719 N N . GLU B 1 15 ? 10.422 1.745 10 1 98.75 15 GLU B N 1
ATOM 720 C CA . GLU B 1 15 ? 10.055 0.354 9.75 1 98.75 15 GLU B CA 1
ATOM 721 C C . GLU B 1 15 ? 8.961 0.252 8.695 1 98.75 15 GLU B C 1
ATOM 723 O O . GLU B 1 15 ? 8.961 -0.673 7.883 1 98.75 15 GLU B O 1
ATOM 728 N N . LEU B 1 16 ? 8.031 1.15 8.75 1 98.81 16 LEU B N 1
ATOM 729 C CA . LEU B 1 16 ? 7.023 1.235 7.691 1 98.81 16 LEU B CA 1
ATOM 730 C C . LEU B 1 16 ? 7.684 1.43 6.332 1 98.81 16 LEU B C 1
ATOM 732 O O . LEU B 1 16 ? 7.355 0.727 5.371 1 98.81 16 LEU B O 1
ATOM 736 N N . ALA B 1 17 ? 8.625 2.383 6.273 1 98.88 17 ALA B N 1
ATOM 737 C CA . ALA B 1 17 ? 9.352 2.658 5.039 1 98.88 17 ALA B CA 1
ATOM 738 C C . ALA B 1 17 ? 10.078 1.409 4.535 1 98.88 17 ALA B C 1
ATOM 740 O O . ALA B 1 17 ? 10.078 1.125 3.336 1 98.88 17 ALA B O 1
ATOM 741 N N . ALA B 1 18 ? 10.602 0.675 5.449 1 98.81 18 ALA B N 1
ATOM 742 C CA . ALA B 1 18 ? 11.305 -0.551 5.09 1 98.81 18 ALA B CA 1
ATOM 743 C C . ALA B 1 18 ? 10.352 -1.587 4.504 1 98.81 18 ALA B C 1
ATOM 745 O O . ALA B 1 18 ? 10.703 -2.318 3.58 1 98.81 18 ALA B O 1
ATOM 746 N N . SER B 1 19 ? 9.133 -1.665 5.07 1 98.62 19 SER B N 1
ATOM 747 C CA . SER B 1 19 ? 8.141 -2.594 4.551 1 98.62 19 SER B CA 1
ATOM 7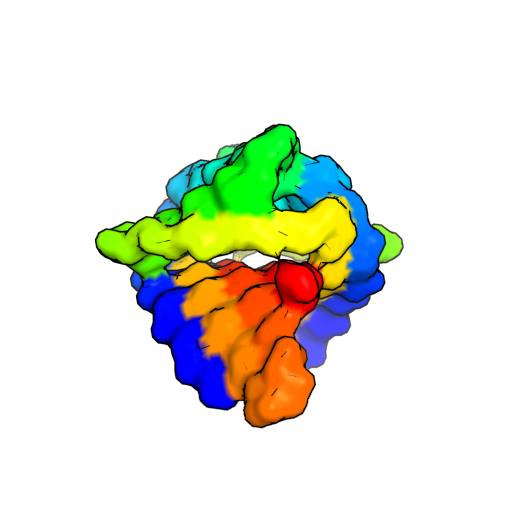48 C C . SER B 1 19 ? 7.75 -2.246 3.119 1 98.62 19 SER B C 1
ATOM 750 O O . SER B 1 19 ? 7.645 -3.131 2.266 1 98.62 19 SER B O 1
ATOM 752 N N . LEU B 1 20 ? 7.566 -0.955 2.896 1 98.81 20 LEU B N 1
ATOM 753 C CA . LEU B 1 20 ? 7.234 -0.495 1.552 1 98.81 20 LEU B CA 1
ATOM 754 C C . LEU B 1 20 ? 8.383 -0.764 0.586 1 98.81 20 LEU B C 1
ATOM 756 O O . LEU B 1 20 ? 8.156 -1.13 -0.569 1 98.81 20 LEU B O 1
ATOM 760 N N . ALA B 1 21 ? 9.641 -0.589 1.069 1 98.81 21 ALA B N 1
ATOM 761 C CA . ALA B 1 21 ? 10.82 -0.855 0.245 1 98.81 21 ALA B CA 1
ATOM 762 C C . ALA B 1 21 ? 10.898 -2.328 -0.143 1 98.81 21 ALA B C 1
ATOM 764 O O . ALA B 1 21 ? 11.25 -2.662 -1.276 1 98.81 21 ALA B O 1
ATOM 765 N N . THR B 1 22 ? 10.609 -3.172 0.789 1 98.69 22 THR B N 1
ATOM 766 C CA . THR B 1 22 ? 10.641 -4.605 0.517 1 98.69 22 THR B CA 1
ATOM 767 C C . THR B 1 22 ? 9.617 -4.977 -0.552 1 98.69 22 THR B C 1
ATOM 769 O O . THR B 1 22 ? 9.914 -5.754 -1.46 1 98.69 22 THR B O 1
ATOM 772 N N . LEU B 1 23 ? 8.43 -4.398 -0.432 1 98.69 23 LEU B N 1
ATOM 773 C CA . LEU B 1 23 ? 7.41 -4.641 -1.443 1 98.69 23 LEU B CA 1
ATOM 774 C C . LEU B 1 23 ? 7.859 -4.129 -2.807 1 98.69 23 LEU B C 1
ATOM 776 O O . LEU B 1 23 ? 7.652 -4.793 -3.824 1 98.69 23 LEU B O 1
ATOM 780 N N . SER B 1 24 ? 8.391 -2.93 -2.789 1 98.88 24 SER B N 1
ATOM 781 C CA . SER B 1 24 ? 8.93 -2.369 -4.023 1 98.88 24 SER B CA 1
ATOM 782 C C . SER B 1 24 ? 9.922 -3.324 -4.672 1 98.88 24 SER B C 1
ATOM 784 O O . SER B 1 24 ? 9.867 -3.559 -5.883 1 98.88 24 SER B O 1
ATOM 786 N N . GLU B 1 25 ? 10.836 -3.867 -3.941 1 98.81 25 GLU B N 1
ATOM 787 C CA . GLU B 1 25 ? 11.859 -4.777 -4.449 1 98.81 25 GLU B CA 1
ATOM 788 C C . GLU B 1 25 ? 11.227 -6.035 -5.043 1 98.81 25 GLU B C 1
ATOM 790 O O . GLU B 1 25 ? 11.672 -6.523 -6.086 1 98.81 25 GLU B O 1
ATOM 795 N N . GLU B 1 26 ? 10.281 -6.547 -4.309 1 98.56 26 GLU B N 1
ATOM 796 C CA . GLU B 1 26 ? 9.648 -7.766 -4.793 1 98.56 26 GLU B CA 1
ATOM 797 C C . GLU B 1 26 ? 8.945 -7.531 -6.129 1 98.56 26 GLU B C 1
ATOM 799 O O . GLU B 1 26 ? 9.188 -8.25 -7.098 1 98.56 26 GLU B O 1
ATOM 804 N N . PHE B 1 27 ? 8.156 -6.484 -6.223 1 98.38 27 PHE B N 1
ATOM 805 C CA . PHE B 1 27 ? 7.41 -6.223 -7.445 1 98.38 27 PHE B CA 1
ATOM 806 C C . PHE B 1 27 ? 8.344 -5.801 -8.57 1 98.38 27 PHE B C 1
ATOM 808 O O . PHE B 1 27 ? 8.07 -6.062 -9.742 1 98.38 27 PHE B O 1
ATOM 815 N N . GLY B 1 28 ? 9.406 -5.18 -8.227 1 98.5 28 GLY B N 1
ATOM 816 C CA . GLY B 1 28 ? 10.32 -4.652 -9.227 1 98.5 28 GLY B CA 1
ATOM 817 C C . GLY B 1 28 ? 11.32 -5.68 -9.719 1 98.5 28 GLY B C 1
ATOM 818 O O . GLY B 1 28 ? 12.078 -5.414 -10.656 1 98.5 28 GLY B O 1
ATOM 819 N N . SER B 1 29 ? 11.297 -6.785 -9.086 1 97.62 29 SER B N 1
ATOM 820 C CA . SER B 1 29 ? 12.25 -7.82 -9.469 1 97.62 29 SER B CA 1
ATOM 821 C C . SER B 1 29 ? 11.883 -8.43 -10.82 1 97.62 29 SER B C 1
ATOM 823 O O . SER B 1 29 ? 10.742 -8.312 -11.273 1 97.62 29 SER B O 1
ATOM 825 N N . ASP B 1 30 ? 12.805 -9.117 -11.516 1 95.94 30 ASP B N 1
ATOM 826 C CA . ASP B 1 30 ? 12.539 -9.805 -12.773 1 95.94 30 ASP B CA 1
ATOM 827 C C . ASP B 1 30 ? 11.953 -11.195 -12.523 1 95.94 30 ASP B C 1
ATOM 829 O O . ASP B 1 30 ? 11.617 -11.914 -13.469 1 95.94 30 ASP B O 1
ATOM 833 N N . ALA B 1 31 ? 11.773 -11.438 -11.281 1 96.75 31 ALA B N 1
ATOM 834 C CA . ALA B 1 31 ? 11.273 -12.766 -10.953 1 96.75 31 ALA B CA 1
ATOM 835 C C . ALA B 1 31 ? 9.797 -12.898 -11.305 1 96.75 31 ALA B C 1
ATOM 837 O O . ALA B 1 31 ? 9.016 -11.961 -11.117 1 96.75 31 ALA B O 1
ATOM 838 N N . GLU B 1 32 ? 9.445 -14.016 -11.828 1 96.38 32 GLU B N 1
ATOM 839 C CA . GLU B 1 32 ? 8.047 -14.297 -12.141 1 96.38 32 GLU B CA 1
ATOM 840 C C . GLU B 1 32 ? 7.219 -14.461 -10.867 1 96.38 32 GLU B C 1
ATOM 842 O O . GLU B 1 32 ? 6.066 -14.023 -10.805 1 96.38 32 GLU B O 1
ATOM 847 N N . GLU B 1 33 ? 7.824 -15.125 -9.906 1 97.62 33 GLU B N 1
ATOM 848 C CA . GLU B 1 33 ? 7.195 -15.352 -8.609 1 97.62 33 GLU B CA 1
ATOM 849 C C . GLU B 1 33 ? 7.812 -14.453 -7.539 1 97.62 33 GLU B C 1
ATOM 851 O O . GLU B 1 33 ? 9.039 -14.344 -7.441 1 97.62 33 GLU B O 1
ATOM 856 N N . ILE B 1 34 ? 6.953 -13.836 -6.777 1 98.19 34 ILE B N 1
ATOM 857 C CA . ILE B 1 34 ? 7.426 -13 -5.68 1 98.19 34 ILE B CA 1
ATOM 858 C C . ILE B 1 34 ? 6.871 -13.523 -4.355 1 98.19 34 ILE B C 1
ATOM 860 O O . ILE B 1 34 ? 5.883 -14.258 -4.34 1 98.19 34 ILE B O 1
ATOM 864 N N . THR B 1 35 ? 7.555 -13.109 -3.309 1 98.19 35 THR B N 1
ATOM 865 C CA . THR B 1 35 ? 7.121 -13.5 -1.972 1 98.19 35 THR B CA 1
ATOM 866 C C . THR B 1 35 ? 6.812 -12.266 -1.124 1 98.19 35 THR B C 1
ATOM 868 O O . THR 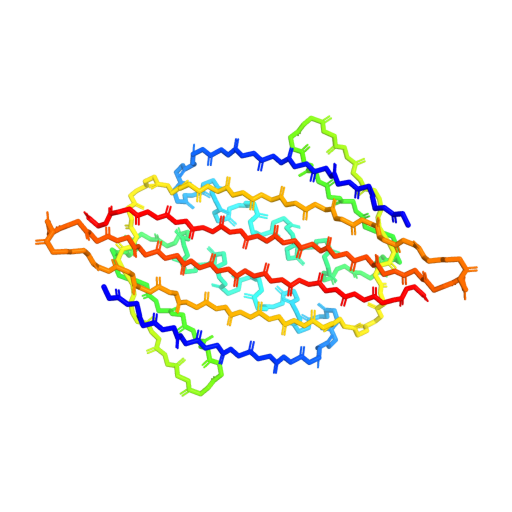B 1 35 ? 7.598 -11.32 -1.086 1 98.19 35 THR B O 1
ATOM 871 N N . ILE B 1 36 ? 5.699 -12.32 -0.506 1 98.19 36 ILE B N 1
ATOM 872 C CA . ILE B 1 36 ? 5.297 -11.266 0.42 1 98.19 36 ILE B CA 1
ATOM 873 C C . ILE B 1 36 ? 5.086 -11.852 1.812 1 98.19 36 ILE B C 1
ATOM 875 O O . ILE B 1 36 ? 4.379 -12.852 1.971 1 98.19 36 ILE B O 1
ATOM 879 N N . ASP B 1 37 ? 5.695 -11.211 2.76 1 97.81 37 ASP B N 1
ATOM 880 C CA . ASP B 1 37 ? 5.516 -11.633 4.145 1 97.81 37 ASP B CA 1
ATOM 881 C C . ASP B 1 37 ? 4.371 -10.867 4.809 1 97.81 37 ASP B C 1
ATOM 883 O O . ASP B 1 37 ? 4.395 -9.633 4.859 1 97.81 37 ASP B O 1
ATOM 887 N N . VAL B 1 38 ? 3.438 -11.602 5.254 1 97.81 38 VAL B N 1
ATOM 888 C CA . VAL B 1 38 ? 2.318 -11.039 6.004 1 97.81 38 VAL B CA 1
ATOM 889 C C . VAL B 1 38 ? 2.312 -11.602 7.422 1 97.81 38 VAL B C 1
ATOM 891 O O . VAL B 1 38 ? 1.751 -12.672 7.672 1 97.81 38 VAL B O 1
ATOM 894 N N . GLY B 1 39 ? 2.875 -10.805 8.312 1 93.69 39 GLY B N 1
ATOM 895 C CA . GLY B 1 39 ? 3.102 -11.344 9.648 1 93.69 39 GLY B CA 1
ATOM 896 C C . GLY B 1 39 ? 4.066 -12.516 9.656 1 93.69 39 GLY B C 1
ATOM 897 O O . GLY B 1 39 ? 5.215 -12.383 9.219 1 93.69 39 GLY B O 1
ATOM 898 N N . ASN B 1 40 ? 3.549 -13.57 10.078 1 93.38 40 ASN B N 1
ATOM 899 C CA . ASN B 1 40 ? 4.383 -14.766 10.156 1 93.38 40 ASN B CA 1
ATOM 900 C C . ASN B 1 40 ? 4.156 -15.688 8.961 1 93.38 40 ASN B C 1
ATOM 902 O O . ASN B 1 40 ? 4.668 -16.812 8.93 1 93.38 40 ASN B O 1
ATOM 906 N N . ARG B 1 41 ? 3.463 -15.203 8.008 1 96.81 41 ARG B N 1
ATOM 907 C CA . ARG B 1 41 ? 3.18 -16 6.812 1 96.81 41 ARG B CA 1
ATOM 908 C C . ARG B 1 41 ? 3.885 -15.422 5.59 1 96.81 41 ARG B C 1
ATOM 910 O O . ARG B 1 41 ? 3.936 -14.203 5.414 1 96.81 41 ARG B O 1
ATOM 917 N N . SER B 1 42 ? 4.426 -16.281 4.785 1 97.62 42 SER B N 1
ATOM 918 C CA . SER B 1 42 ? 5 -15.898 3.496 1 97.62 42 SER B CA 1
ATOM 919 C C . SER B 1 42 ? 4.113 -16.359 2.342 1 97.62 42 SER B C 1
ATOM 921 O O . SER B 1 42 ? 3.881 -17.547 2.162 1 97.62 42 SER B O 1
ATOM 923 N N . ILE B 1 43 ? 3.688 -15.484 1.573 1 97.88 43 ILE B N 1
ATOM 924 C CA . ILE B 1 43 ? 2.779 -15.789 0.473 1 97.88 43 ILE B CA 1
ATOM 925 C C . ILE B 1 43 ? 3.51 -15.625 -0.858 1 97.88 43 ILE B C 1
ATOM 927 O O . ILE B 1 43 ? 4.129 -14.594 -1.111 1 97.88 43 ILE B O 1
ATOM 931 N N . SER B 1 44 ? 3.449 -16.562 -1.692 1 97.44 44 SER B N 1
ATOM 932 C CA . SER B 1 44 ? 4.008 -16.516 -3.039 1 97.44 44 SER B CA 1
ATOM 933 C C . SER B 1 44 ? 2.961 -16.062 -4.055 1 97.44 44 SER B C 1
ATOM 935 O O . SER B 1 44 ? 1.848 -16.594 -4.078 1 97.44 44 SER B O 1
ATOM 937 N N . LEU B 1 45 ? 3.383 -15.117 -4.82 1 97.81 45 LEU B N 1
ATOM 938 C CA . LEU B 1 45 ? 2.484 -14.594 -5.844 1 97.81 45 LEU B CA 1
ATOM 939 C C . LEU B 1 45 ? 3.176 -14.555 -7.203 1 97.81 45 LEU B C 1
ATOM 941 O O . LEU B 1 45 ? 4.406 -14.492 -7.277 1 97.81 45 LEU B O 1
ATOM 945 N N . THR B 1 46 ? 2.396 -14.586 -8.227 1 97.75 46 THR B N 1
ATOM 946 C CA . THR B 1 46 ? 2.861 -14.445 -9.602 1 97.75 46 THR B CA 1
ATOM 947 C C . THR B 1 46 ? 2.166 -13.273 -10.289 1 97.75 46 THR B C 1
ATOM 949 O O . THR B 1 46 ? 1.249 -13.477 -11.086 1 97.75 46 THR B O 1
ATOM 952 N N . PRO B 1 47 ? 2.535 -12.109 -9.992 1 97.94 47 PRO B N 1
ATOM 953 C CA . PRO B 1 47 ? 1.854 -10.961 -10.594 1 97.94 47 PRO B CA 1
ATOM 954 C C . PRO B 1 47 ? 1.992 -10.914 -12.109 1 97.94 47 PRO B C 1
ATOM 956 O O . PRO B 1 47 ? 2.986 -11.398 -12.656 1 97.94 47 PRO B O 1
ATOM 959 N N . ALA B 1 48 ? 0.993 -10.312 -12.719 1 97.44 48 ALA B N 1
ATOM 960 C CA . ALA B 1 48 ? 1.095 -9.992 -14.141 1 97.44 48 ALA B CA 1
ATOM 961 C C . ALA B 1 48 ? 2.145 -8.914 -14.391 1 97.44 48 ALA B C 1
ATOM 963 O O . ALA B 1 48 ? 2.59 -8.25 -13.453 1 97.44 48 ALA B O 1
ATOM 964 N N . ASP B 1 49 ? 2.502 -8.766 -15.633 1 97.56 49 ASP B N 1
ATOM 965 C CA . ASP B 1 49 ? 3.459 -7.727 -15.992 1 97.56 49 ASP B CA 1
ATOM 966 C C . ASP B 1 49 ? 2.885 -6.336 -15.727 1 97.56 49 ASP B C 1
ATOM 968 O O . ASP B 1 49 ? 3.621 -5.41 -15.391 1 97.56 49 ASP B O 1
ATOM 972 N N . GLU B 1 50 ? 1.559 -6.293 -16 1 98.5 50 GLU B N 1
ATOM 973 C CA . GLU B 1 50 ? 0.828 -5.07 -15.68 1 98.5 50 GLU B CA 1
ATOM 974 C C . GLU B 1 50 ? -0.097 -5.285 -14.484 1 98.5 50 GLU B C 1
ATOM 976 O O . GLU B 1 50 ? -0.767 -6.312 -14.383 1 98.5 50 GLU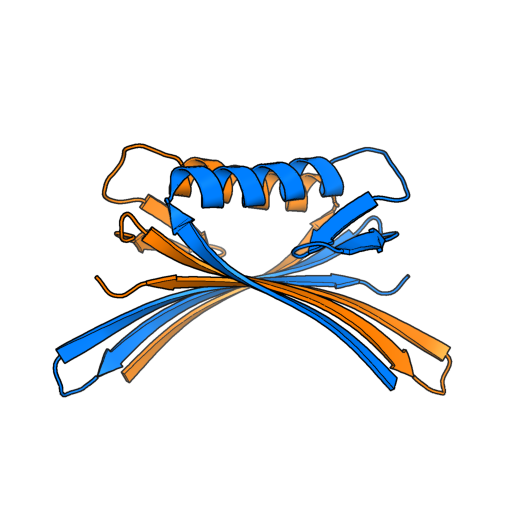 B O 1
ATOM 981 N N . VAL B 1 51 ? -0.118 -4.316 -13.609 1 98.62 51 VAL B N 1
ATOM 982 C CA . VAL B 1 51 ? -0.88 -4.418 -12.367 1 98.62 51 VAL B CA 1
ATOM 983 C C . VAL B 1 51 ? -1.809 -3.213 -12.227 1 98.62 51 VAL B C 1
ATOM 985 O O . VAL B 1 51 ? -1.414 -2.08 -12.516 1 98.62 51 VAL B O 1
ATOM 988 N N . ASP B 1 52 ? -2.984 -3.438 -11.859 1 98.88 52 ASP B N 1
ATOM 989 C CA . ASP B 1 52 ? -3.885 -2.344 -11.508 1 98.88 52 ASP B CA 1
ATOM 990 C C . ASP B 1 52 ? -3.518 -1.743 -10.148 1 98.88 52 ASP B C 1
ATOM 992 O O . ASP B 1 52 ? -3.422 -2.461 -9.148 1 98.88 52 ASP B O 1
ATOM 996 N N . PHE B 1 53 ? -3.299 -0.489 -10.188 1 98.81 53 PHE B N 1
ATOM 997 C CA . PHE B 1 53 ? -2.801 0.248 -9.031 1 98.81 53 PHE B CA 1
ATOM 998 C C . PHE B 1 53 ? -3.752 1.38 -8.664 1 98.81 53 PHE B C 1
ATOM 1000 O O . PHE B 1 53 ? -4.168 2.156 -9.523 1 98.81 53 PHE B O 1
ATOM 1007 N N . SER B 1 54 ? -4.164 1.409 -7.375 1 98.94 54 SER B N 1
ATOM 1008 C CA . SER B 1 54 ? -4.969 2.502 -6.84 1 98.94 54 SER B CA 1
ATOM 1009 C C . SER B 1 54 ? -4.324 3.109 -5.602 1 98.94 54 SER B C 1
ATOM 1011 O O . SER B 1 54 ? -3.934 2.389 -4.68 1 98.94 54 SER B O 1
ATOM 1013 N N . LEU B 1 55 ? -4.086 4.359 -5.555 1 98.88 55 LEU B N 1
ATOM 1014 C CA . LEU B 1 55 ? -3.57 5.125 -4.426 1 98.88 55 LEU B CA 1
ATOM 1015 C C . LEU B 1 55 ? -4.598 6.152 -3.955 1 98.88 55 LEU B C 1
ATOM 1017 O O . LEU B 1 55 ? -5.078 6.965 -4.746 1 98.88 55 LEU B O 1
ATOM 1021 N N . ASP B 1 56 ? -4.98 6.117 -2.705 1 98.81 56 ASP B N 1
ATOM 1022 C CA . ASP B 1 56 ? -5.949 7.027 -2.102 1 98.81 56 ASP B CA 1
ATOM 1023 C C . ASP B 1 56 ? -5.371 7.703 -0.86 1 98.81 56 ASP B C 1
ATOM 1025 O O . ASP B 1 56 ? -4.793 7.039 0.001 1 98.81 56 ASP B O 1
ATOM 1029 N N . VAL B 1 57 ? -5.562 8.984 -0.753 1 98.62 57 VAL B N 1
ATOM 1030 C CA . VAL B 1 57 ? -5.297 9.734 0.47 1 98.62 57 VAL B CA 1
ATOM 1031 C C . VAL B 1 57 ? -6.605 10.281 1.037 1 98.62 57 VAL B C 1
ATOM 1033 O O . VAL B 1 57 ? -7.34 10.992 0.346 1 98.62 57 VAL B O 1
ATOM 1036 N N . ILE B 1 58 ? -6.898 9.906 2.254 1 98.25 58 ILE B N 1
ATOM 1037 C CA . ILE B 1 58 ? -8.156 10.258 2.896 1 98.25 58 ILE B CA 1
ATOM 1038 C C . ILE B 1 58 ? -7.883 11.047 4.176 1 98.25 58 ILE B C 1
ATOM 1040 O O . ILE B 1 58 ? -7.117 10.594 5.031 1 98.25 58 ILE B O 1
ATOM 1044 N N . GLU B 1 59 ? -8.391 12.148 4.25 1 95.62 59 GLU B N 1
ATOM 1045 C CA . GLU B 1 59 ? -8.375 12.945 5.473 1 95.62 59 GLU B CA 1
ATOM 1046 C C . GLU B 1 59 ? -9.766 13 6.113 1 95.62 59 GLU B C 1
ATOM 1048 O O . GLU B 1 59 ? -10.727 13.461 5.492 1 95.62 59 GLU B O 1
ATOM 1053 N N . ARG B 1 60 ? -9.805 12.5 7.281 1 95.25 60 ARG B N 1
ATOM 10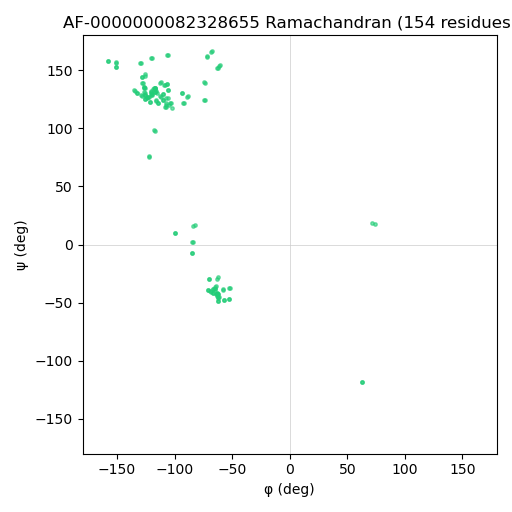54 C CA . ARG B 1 60 ? -11.078 12.516 7.996 1 95.25 60 ARG B CA 1
ATOM 1055 C C . ARG B 1 60 ? -10.992 13.383 9.25 1 95.25 60 ARG B C 1
ATOM 1057 O O . ARG B 1 60 ? -9.984 13.352 9.961 1 95.25 60 ARG B O 1
ATOM 1064 N N . SER B 1 61 ? -11.969 14.195 9.359 1 90.88 61 SER B N 1
ATOM 1065 C CA . SER B 1 61 ? -12.07 15 10.57 1 90.88 61 SER B CA 1
ATOM 1066 C C . SER B 1 61 ? -13.453 14.883 11.203 1 90.88 61 SER B C 1
ATOM 1068 O O . SER B 1 61 ? -14.445 14.664 10.5 1 90.88 61 SER B O 1
ATOM 1070 N N . SER B 1 62 ? -13.516 14.789 12.445 1 86.62 62 SER B N 1
ATOM 1071 C CA . SER B 1 62 ? -14.773 14.711 13.18 1 86.62 62 SER B CA 1
ATOM 1072 C C . SER B 1 62 ? -15.062 16.016 13.906 1 86.62 62 SER B C 1
ATOM 1074 O O . SER B 1 62 ? -14.164 16.828 14.117 1 86.62 62 SER B O 1
ATOM 1076 N N . LEU B 1 63 ? -16.312 16.141 14.289 1 83 63 LEU B N 1
ATOM 1077 C CA . LEU B 1 63 ? -16.781 17.297 15.055 1 83 63 LEU B CA 1
ATOM 1078 C C . LEU B 1 63 ? -16.078 17.359 16.406 1 83 63 LEU B C 1
ATOM 1080 O O . LEU B 1 63 ? -15.922 18.453 16.969 1 83 63 LEU B O 1
ATOM 1084 N N . LEU B 1 64 ? -15.727 16.266 16.891 1 86.75 64 LEU B N 1
ATOM 1085 C CA . LEU B 1 64 ? -15.039 16.234 18.188 1 86.75 64 LEU B CA 1
ATOM 1086 C C . LEU B 1 64 ? -13.555 16.516 18.016 1 86.75 64 LEU B C 1
ATOM 1088 O O . LEU B 1 64 ? -12.75 16.156 18.875 1 86.75 64 LEU B O 1
ATOM 1092 N N . HIS B 1 65 ? -13.195 17 17.016 1 78.62 65 HIS B N 1
ATOM 1093 C CA . HIS B 1 65 ? -11.883 17.547 16.688 1 78.62 65 HIS B CA 1
ATOM 1094 C C . HIS B 1 65 ? -10.852 16.438 16.531 1 78.62 65 HIS B C 1
ATOM 1096 O O . HIS B 1 65 ? -9.656 16.656 16.734 1 78.62 65 HIS B O 1
ATOM 1102 N N . SER B 1 66 ? -11.367 15.273 16.344 1 88.25 66 SER B N 1
ATOM 1103 C CA . SER B 1 66 ? -10.414 14.203 16.031 1 88.25 66 SER B CA 1
ATOM 1104 C C . SER B 1 66 ? -10.164 14.102 14.539 1 88.25 66 SER B C 1
ATOM 1106 O O . SER B 1 66 ? -11.086 14.273 13.734 1 88.25 66 SER B O 1
ATOM 1108 N N . SER B 1 67 ? -8.898 14.125 14.156 1 92.81 67 SER B N 1
ATOM 1109 C CA . SER B 1 67 ? -8.547 14.008 12.75 1 92.81 67 SER B CA 1
ATOM 1110 C C . SER B 1 67 ? -7.734 12.742 12.484 1 92.81 67 SER B C 1
ATOM 1112 O O . SER B 1 67 ? -6.926 12.336 13.312 1 92.81 67 SER B O 1
ATOM 1114 N N . ARG B 1 68 ? -8.086 12.055 11.477 1 96.06 68 ARG B N 1
ATOM 1115 C CA . ARG B 1 68 ? -7.336 10.883 11.047 1 96.06 68 ARG B CA 1
ATOM 1116 C C . ARG B 1 68 ? -6.957 10.984 9.578 1 96.06 68 ARG B C 1
ATOM 1118 O O . ARG B 1 68 ? -7.781 11.359 8.742 1 96.06 68 ARG B O 1
ATOM 1125 N N . LYS B 1 69 ? -5.691 10.734 9.312 1 97.81 69 LYS B N 1
ATOM 1126 C CA . LYS B 1 69 ? -5.223 10.672 7.93 1 97.81 69 LYS B CA 1
ATOM 1127 C C . LYS B 1 69 ? -4.941 9.227 7.508 1 97.81 69 LYS B C 1
ATOM 1129 O O . LYS B 1 69 ? -4.398 8.445 8.289 1 97.81 69 LYS B O 1
ATOM 1134 N N . THR B 1 70 ? -5.332 8.867 6.309 1 98.5 70 THR B N 1
ATOM 1135 C CA . THR B 1 70 ? -5.184 7.504 5.82 1 98.5 70 THR B CA 1
ATOM 1136 C C . THR B 1 70 ? -4.637 7.496 4.398 1 98.5 70 THR B C 1
ATOM 1138 O O . THR B 1 70 ? -5.059 8.289 3.557 1 98.5 70 THR B O 1
ATOM 1141 N N . VAL B 1 71 ? -3.654 6.68 4.164 1 98.75 71 VAL B N 1
ATOM 1142 C CA . VAL B 1 71 ? -3.191 6.336 2.824 1 98.75 71 VAL B CA 1
ATOM 1143 C C . VAL B 1 71 ? -3.553 4.887 2.512 1 98.75 71 VAL B C 1
ATOM 1145 O O . VAL B 1 71 ? -3.221 3.979 3.277 1 98.75 71 VAL B O 1
ATOM 1148 N N . GLU B 1 72 ? -4.254 4.637 1.444 1 98.94 72 GLU B N 1
ATOM 1149 C CA . GLU B 1 72 ? -4.598 3.291 0.991 1 98.94 72 GLU B CA 1
ATOM 1150 C C . GLU B 1 72 ? -3.98 2.996 -0.374 1 98.94 72 GLU B C 1
ATOM 1152 O O . GLU B 1 72 ? -4.117 3.789 -1.308 1 98.94 72 GLU B O 1
ATOM 1157 N N . ILE B 1 73 ? -3.34 1.865 -0.471 1 98.94 73 ILE B N 1
ATOM 1158 C CA . ILE B 1 73 ? -2.771 1.355 -1.715 1 98.94 73 ILE B CA 1
ATOM 1159 C C . ILE B 1 73 ? -3.402 0.008 -2.057 1 98.94 73 ILE B C 1
ATOM 1161 O O . ILE B 1 73 ? -3.461 -0.889 -1.212 1 98.94 73 ILE B O 1
ATOM 1165 N N . GLU B 1 74 ? -3.875 -0.154 -3.18 1 98.94 74 GLU B N 1
ATOM 1166 C CA . GLU B 1 74 ? -4.41 -1.422 -3.664 1 98.94 74 GLU B CA 1
ATOM 1167 C C . GLU B 1 74 ? -3.748 -1.835 -4.977 1 98.94 74 GLU B C 1
ATOM 1169 O O . GLU B 1 74 ? -3.688 -1.047 -5.922 1 98.94 74 GLU B O 1
ATOM 1174 N N . LEU B 1 75 ? -3.248 -3.037 -5.055 1 98.94 75 LEU B N 1
ATOM 1175 C CA . LEU B 1 75 ? -2.697 -3.691 -6.238 1 98.94 75 LEU B CA 1
ATOM 1176 C C . LEU B 1 75 ? -3.512 -4.93 -6.602 1 98.94 75 LEU B C 1
ATOM 1178 O O . LEU B 1 75 ? -3.816 -5.754 -5.738 1 98.94 75 LEU B O 1
ATOM 1182 N N . SER B 1 76 ? -3.816 -5.094 -7.824 1 98.75 76 SER B N 1
ATOM 1183 C CA . SER B 1 76 ? -4.562 -6.289 -8.211 1 98.75 76 SER B CA 1
ATOM 1184 C C . SER B 1 76 ? -4.246 -6.699 -9.641 1 98.75 76 SER B C 1
ATOM 1186 O O . SER B 1 76 ? -3.85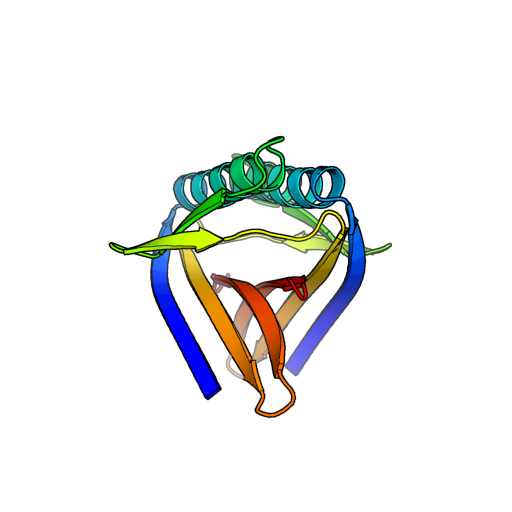9 -5.863 -10.461 1 98.75 76 SER B O 1
ATOM 1188 N N . TRP B 1 77 ? -4.359 -7.859 -9.922 1 98.12 77 TRP B N 1
ATOM 1189 C CA . TRP B 1 77 ? -4.16 -8.422 -11.258 1 98.12 77 TRP B CA 1
ATOM 1190 C C . TRP B 1 77 ? -4.883 -9.758 -11.391 1 98.12 77 TRP B C 1
ATOM 1192 O O . TRP B 1 77 ? -5.297 -10.352 -10.391 1 98.12 77 TRP B O 1
ATOM 1202 N N . SER B 1 78 ? -5.156 -10.148 -12.555 1 94 78 SER B N 1
ATOM 1203 C CA . SER B 1 78 ? -5.652 -11.492 -12.852 1 94 78 SER B CA 1
ATOM 1204 C C . SER B 1 78 ? -4.559 -12.359 -13.469 1 94 78 SER B C 1
ATOM 1206 O O . SER B 1 78 ? -3.799 -11.898 -14.32 1 94 78 SER B O 1
ATOM 1208 N N . PRO B 1 79 ? -4.172 -13.5 -12.867 1 81.88 79 PRO B N 1
ATOM 1209 C CA . PRO B 1 79 ? -3.143 -14.406 -13.391 1 81.88 79 PRO B CA 1
ATOM 1210 C C . PRO B 1 79 ? -3.385 -14.797 -14.852 1 81.88 79 PRO B C 1
ATOM 1212 O O . PRO B 1 79 ? -4.527 -14.797 -15.312 1 81.88 79 PRO B O 1
#

Radius of gyration: 15.78 Å; Cα contacts (8 Å, |Δi|>4): 360; chains: 2; bounding box: 30×38×34 Å